Protein AF-A0A0C3BC60-F1 (afdb_monomer_lite)

Organism: Piloderma croceum (strain F 1598) (NCBI:txid765440)

pLDDT: mean 86.91, std 6.77, range [64.88, 97.19]

Foldseek 3Di:
DVVVVCVVVVVVVVVVVVCQAQCHDPDPVCNRSVVVDDPLEDRDPDDPPDDRPYHDDDPDD

Radius of gyration: 14.94 Å; chains: 1; bounding box: 37×14×40 Å

Structure (mmCIF, N/CA/C/O backbone):
data_AF-A0A0C3BC60-F1
#
_entry.id   AF-A0A0C3BC60-F1
#
loop_
_atom_site.group_PDB
_atom_site.id
_atom_site.type_symbol
_atom_site.label_atom_id
_atom_site.label_alt_id
_atom_site.label_comp_id
_atom_site.label_asym_id
_atom_site.label_entity_id
_atom_site.label_seq_id
_atom_site.pdbx_PDB_ins_code
_atom_site.Cartn_x
_atom_site.Cartn_y
_atom_site.Cartn_z
_atom_site.occupancy
_atom_site.B_iso_or_equiv
_atom_site.auth_seq_id
_atom_site.auth_comp_id
_atom_site.auth_asym_id
_atom_site.auth_atom_id
_atom_site.pdbx_PDB_model_num
ATOM 1 N N . TYR A 1 1 ? 15.612 1.670 -22.237 1.00 66.94 1 TYR A N 1
ATOM 2 C CA . TYR A 1 1 ? 15.452 1.64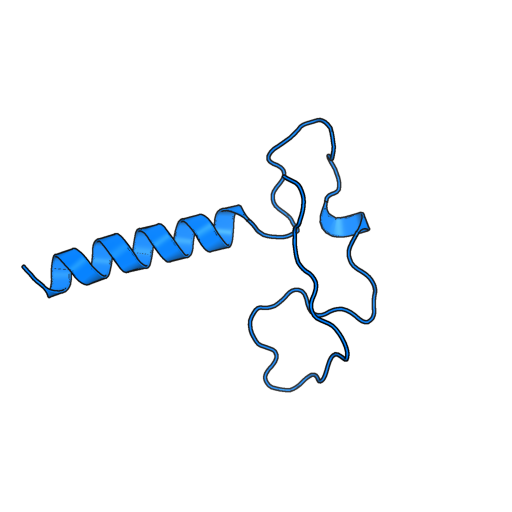4 -20.764 1.00 66.94 1 TYR A CA 1
ATOM 3 C C . TYR A 1 1 ? 14.046 1.971 -20.246 1.00 66.94 1 TYR A C 1
ATOM 5 O O . TYR A 1 1 ? 13.790 1.703 -19.080 1.00 66.94 1 TYR A O 1
ATOM 13 N N . ALA A 1 2 ? 13.110 2.470 -21.068 1.00 91.69 2 ALA A N 1
ATOM 14 C CA . ALA A 1 2 ? 11.763 2.844 -20.609 1.00 91.69 2 ALA A CA 1
ATOM 15 C C . ALA A 1 2 ? 10.971 1.697 -19.946 1.00 91.69 2 ALA A C 1
ATOM 17 O O . ALA A 1 2 ? 10.368 1.895 -18.898 1.00 91.69 2 ALA A O 1
ATOM 18 N N . VAL A 1 3 ? 11.027 0.483 -20.508 1.00 95.12 3 VAL A N 1
ATOM 19 C CA . VAL A 1 3 ? 10.312 -0.688 -19.964 1.00 95.12 3 VAL A CA 1
ATOM 20 C C . VAL A 1 3 ? 10.797 -1.044 -18.556 1.00 95.12 3 VAL A C 1
ATOM 22 O O . VAL A 1 3 ? 9.990 -1.231 -17.653 1.00 95.12 3 VAL A O 1
ATOM 25 N N . VAL A 1 4 ? 12.117 -1.076 -18.349 1.00 95.50 4 VAL A N 1
ATOM 26 C CA . VAL A 1 4 ? 12.717 -1.376 -17.039 1.00 95.50 4 VAL A CA 1
ATOM 27 C C . VAL A 1 4 ? 12.370 -0.289 -16.021 1.00 95.50 4 VAL A C 1
ATOM 29 O O . VAL A 1 4 ? 11.995 -0.608 -14.896 1.00 95.50 4 VAL A O 1
ATOM 32 N N . GLY A 1 5 ? 12.420 0.986 -16.423 1.00 95.94 5 GLY A N 1
ATOM 33 C CA . GLY A 1 5 ? 12.032 2.102 -15.556 1.00 95.94 5 GLY A CA 1
ATOM 34 C C . GLY A 1 5 ? 10.576 2.011 -15.092 1.00 95.94 5 GLY A C 1
ATOM 35 O O . GLY A 1 5 ? 10.298 2.141 -13.898 1.00 95.94 5 GLY A O 1
ATOM 36 N N . MET A 1 6 ? 9.650 1.717 -16.011 1.00 96.12 6 MET A N 1
ATOM 37 C CA . MET A 1 6 ? 8.235 1.526 -15.675 1.00 96.12 6 MET A CA 1
ATOM 38 C C . MET A 1 6 ? 8.015 0.311 -14.772 1.00 96.12 6 MET A C 1
ATOM 40 O O . MET A 1 6 ? 7.248 0.401 -13.817 1.00 96.12 6 MET A O 1
ATOM 44 N N . ALA A 1 7 ? 8.715 -0.799 -15.025 1.00 96.56 7 ALA A N 1
ATOM 45 C CA . ALA A 1 7 ? 8.589 -2.011 -14.221 1.00 96.56 7 ALA A CA 1
ATOM 46 C C . ALA A 1 7 ? 9.017 -1.786 -12.763 1.00 96.56 7 ALA A C 1
ATOM 48 O O . ALA A 1 7 ? 8.259 -2.101 -11.847 1.00 96.56 7 ALA A O 1
ATOM 49 N N . VAL A 1 8 ? 10.194 -1.194 -12.535 1.00 97.19 8 VAL A N 1
ATOM 50 C CA . VAL A 1 8 ? 10.705 -0.940 -11.175 1.00 97.19 8 VAL A CA 1
ATOM 51 C C . VAL A 1 8 ? 9.817 0.057 -10.434 1.00 97.19 8 VAL A C 1
ATOM 53 O O . VAL A 1 8 ? 9.489 -0.156 -9.265 1.00 97.19 8 VAL A O 1
ATOM 56 N N . THR A 1 9 ? 9.374 1.112 -11.121 1.00 96.62 9 THR A N 1
ATOM 57 C CA . THR A 1 9 ? 8.491 2.127 -10.529 1.00 96.62 9 THR A CA 1
ATOM 58 C C . THR A 1 9 ? 7.131 1.526 -10.169 1.00 96.62 9 THR A C 1
ATOM 60 O O . THR A 1 9 ? 6.666 1.689 -9.042 1.00 96.62 9 THR A O 1
ATOM 63 N N . GLY A 1 10 ? 6.517 0.773 -11.088 1.00 96.69 10 GLY A N 1
ATOM 64 C CA . GLY A 1 10 ? 5.223 0.125 -10.871 1.00 96.69 10 GLY A CA 1
ATOM 65 C C . GLY A 1 10 ? 5.266 -0.920 -9.758 1.00 96.69 10 GLY A C 1
ATOM 66 O O . GLY A 1 10 ? 4.379 -0.943 -8.905 1.00 96.69 10 GLY A O 1
ATOM 67 N N . ALA A 1 11 ? 6.322 -1.737 -9.711 1.00 96.50 11 ALA A N 1
ATOM 68 C CA . ALA A 1 11 ? 6.510 -2.722 -8.650 1.00 96.50 11 ALA A CA 1
ATOM 69 C C . ALA A 1 11 ? 6.691 -2.051 -7.282 1.00 96.50 11 ALA A C 1
ATOM 71 O O . ALA A 1 11 ? 6.033 -2.439 -6.317 1.00 96.50 11 ALA A O 1
ATOM 72 N N . SER A 1 12 ? 7.519 -1.005 -7.208 1.00 96.81 12 SER A N 1
ATOM 73 C CA . SER A 1 12 ? 7.740 -0.254 -5.966 1.00 96.81 12 SER A CA 1
ATOM 74 C C . SER A 1 12 ? 6.448 0.393 -5.466 1.00 96.81 12 SER A C 1
ATOM 76 O O . SER A 1 12 ? 6.100 0.255 -4.294 1.00 96.81 12 SER A O 1
ATOM 78 N N . TRP A 1 13 ? 5.689 1.032 -6.361 1.00 95.00 13 TRP A N 1
ATOM 79 C CA . TRP A 1 13 ? 4.383 1.606 -6.036 1.00 95.00 13 TRP A CA 1
ATOM 80 C C . TRP A 1 13 ? 3.400 0.548 -5.519 1.00 95.00 13 TRP A C 1
ATOM 82 O O . TRP A 1 13 ? 2.746 0.750 -4.494 1.00 95.00 13 TRP A O 1
ATOM 92 N N . TYR A 1 14 ? 3.326 -0.608 -6.184 1.00 93.44 14 TYR A N 1
ATOM 93 C CA . TYR A 1 14 ? 2.412 -1.677 -5.790 1.00 93.44 14 TYR A CA 1
ATOM 94 C C . TYR A 1 14 ? 2.745 -2.257 -4.407 1.00 93.44 14 TYR A C 1
ATOM 96 O O . TYR A 1 14 ? 1.838 -2.510 -3.609 1.00 93.44 14 TYR A O 1
ATOM 104 N N . LEU A 1 15 ? 4.036 -2.414 -4.094 1.00 94.12 15 LEU A N 1
ATOM 105 C CA . LEU A 1 15 ? 4.497 -2.858 -2.778 1.00 94.12 15 LEU A CA 1
ATOM 106 C C . LEU A 1 15 ? 4.180 -1.836 -1.684 1.00 94.12 15 LEU A C 1
ATOM 108 O O . LEU A 1 15 ? 3.667 -2.226 -0.637 1.00 94.12 15 LEU A O 1
ATOM 112 N N . LEU A 1 16 ? 4.410 -0.540 -1.931 1.00 90.75 16 LEU A N 1
ATOM 113 C CA . LEU A 1 16 ? 4.046 0.526 -0.988 1.00 90.75 16 LEU A CA 1
ATOM 114 C C . LEU A 1 16 ? 2.542 0.528 -0.695 1.00 90.75 16 LEU A C 1
ATOM 116 O O . LEU A 1 16 ? 2.130 0.598 0.462 1.00 90.75 16 LEU A O 1
ATOM 120 N N . ARG A 1 17 ? 1.714 0.360 -1.730 1.00 87.88 17 ARG A N 1
ATOM 121 C CA . ARG A 1 17 ? 0.263 0.219 -1.577 1.00 87.88 17 ARG A CA 1
ATOM 122 C C . ARG A 1 17 ? -0.109 -1.008 -0.740 1.00 87.88 17 ARG A C 1
ATOM 124 O O . ARG A 1 17 ? -1.017 -0.929 0.082 1.00 87.88 17 ARG A O 1
ATOM 131 N N . LEU A 1 18 ? 0.556 -2.146 -0.945 1.00 89.12 18 LEU A N 1
ATOM 132 C CA . LEU A 1 18 ? 0.258 -3.376 -0.202 1.00 89.12 18 LEU A CA 1
ATOM 133 C C . LEU A 1 18 ? 0.676 -3.259 1.270 1.00 89.12 18 LEU A C 1
ATOM 135 O O . LEU A 1 18 ? -0.058 -3.690 2.158 1.00 89.12 18 LEU A O 1
ATOM 139 N N . ALA A 1 19 ? 1.817 -2.619 1.522 1.00 89.06 19 ALA A N 1
ATOM 140 C CA . ALA A 1 19 ? 2.325 -2.318 2.853 1.00 89.06 19 ALA A CA 1
ATOM 141 C C . ALA A 1 19 ? 1.343 -1.481 3.690 1.00 89.06 19 ALA A C 1
ATOM 143 O O . ALA A 1 19 ? 1.295 -1.638 4.905 1.00 89.06 19 ALA A O 1
ATOM 14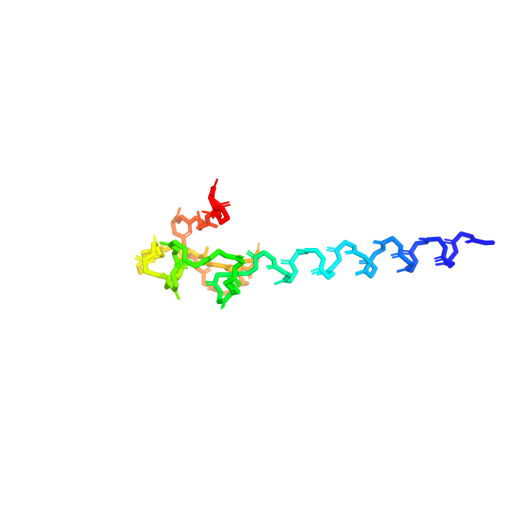4 N N . GLN A 1 20 ? 0.530 -0.627 3.071 1.00 86.38 20 GLN A N 1
ATOM 145 C CA . GLN A 1 20 ? -0.440 0.228 3.768 1.00 86.38 20 GLN A CA 1
ATOM 146 C C . GLN A 1 20 ? -1.819 -0.428 3.973 1.00 86.38 20 GLN A C 1
ATOM 148 O O . GLN A 1 20 ? -2.774 0.242 4.368 1.00 86.38 20 GLN A O 1
ATOM 153 N N . GLY A 1 21 ? -1.947 -1.734 3.720 1.00 86.81 21 GLY A N 1
ATOM 154 C CA . GLY A 1 21 ? -3.211 -2.453 3.863 1.00 86.81 21 GLY A CA 1
ATOM 155 C C . GLY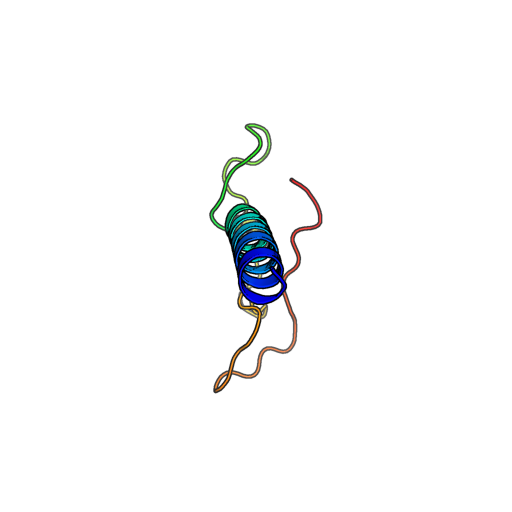 A 1 21 ? -3.791 -2.441 5.293 1.00 86.81 21 GLY A C 1
ATOM 156 O O . GLY A 1 21 ? -3.054 -2.322 6.277 1.00 86.81 21 GLY A O 1
ATOM 157 N N . PRO A 1 22 ? -5.117 -2.626 5.440 1.00 87.06 22 PRO A N 1
ATOM 158 C CA . PRO A 1 22 ? -5.805 -2.629 6.738 1.00 87.06 22 PRO A CA 1
ATOM 159 C C . PRO A 1 22 ? -5.363 -3.750 7.686 1.00 87.06 22 PRO A C 1
ATOM 161 O O . PRO A 1 22 ? -5.562 -3.643 8.890 1.00 87.06 22 PRO A O 1
ATOM 164 N N . THR A 1 23 ? -4.770 -4.823 7.163 1.00 86.38 23 THR A N 1
ATOM 165 C CA . THR A 1 23 ? -4.278 -5.969 7.942 1.00 86.38 23 THR A CA 1
ATOM 166 C C . THR A 1 23 ? -2.815 -5.827 8.359 1.00 86.38 23 THR A C 1
ATOM 168 O O . THR A 1 23 ? -2.327 -6.630 9.148 1.00 86.38 23 THR A O 1
ATOM 171 N N . VAL A 1 24 ? -2.096 -4.834 7.826 1.00 88.56 24 VAL A N 1
ATOM 172 C CA . VAL A 1 24 ? -0.667 -4.647 8.091 1.00 88.56 24 VAL A CA 1
ATOM 173 C C . VAL A 1 24 ? -0.483 -3.761 9.320 1.00 88.56 24 VAL A C 1
ATOM 175 O O . VAL A 1 24 ? -1.087 -2.690 9.441 1.00 88.56 24 VAL A O 1
ATOM 178 N N . VAL A 1 25 ? 0.366 -4.205 10.243 1.00 89.88 25 VAL A N 1
ATOM 179 C CA . VAL A 1 25 ? 0.668 -3.506 11.496 1.00 89.88 25 VAL A CA 1
ATOM 180 C C . VAL A 1 25 ? 2.090 -2.952 11.422 1.00 89.88 25 VAL A C 1
ATOM 182 O O . VAL A 1 25 ? 3.046 -3.718 11.384 1.00 89.88 25 VAL A O 1
ATOM 185 N N . TRP A 1 26 ? 2.222 -1.622 11.409 1.00 88.00 26 TRP A N 1
ATOM 186 C CA . TRP A 1 26 ? 3.518 -0.924 11.408 1.00 88.00 26 TRP A CA 1
ATOM 187 C C . TRP A 1 26 ? 3.941 -0.434 12.791 1.00 88.00 26 TRP A C 1
ATOM 189 O O . TRP A 1 26 ? 5.130 -0.284 13.061 1.00 88.00 26 TRP A O 1
ATOM 199 N N . THR A 1 27 ? 2.973 -0.195 13.676 1.00 85.69 27 THR A N 1
ATOM 200 C CA . THR A 1 27 ? 3.203 0.336 15.018 1.00 85.69 27 THR A CA 1
ATOM 201 C C . THR A 1 27 ? 2.648 -0.595 16.082 1.00 85.69 27 THR A C 1
ATOM 203 O O . THR A 1 27 ? 1.581 -1.189 15.928 1.00 85.69 27 THR A O 1
ATOM 206 N N . LYS A 1 28 ? 3.344 -0.674 17.218 1.00 84.56 28 LYS A N 1
ATOM 207 C CA . LYS A 1 28 ? 2.864 -1.403 18.397 1.00 84.56 28 LYS A CA 1
ATOM 208 C C . LYS A 1 28 ? 1.655 -0.720 19.052 1.00 84.56 28 LYS A C 1
ATOM 210 O O . LYS A 1 28 ? 0.879 -1.384 19.727 1.00 84.56 28 LYS A O 1
ATOM 215 N N . ASN A 1 29 ? 1.480 0.586 18.834 1.00 85.06 29 ASN A N 1
ATOM 216 C CA . ASN A 1 29 ? 0.422 1.382 19.466 1.00 85.06 29 ASN A CA 1
ATOM 217 C C . ASN A 1 29 ? -0.986 1.052 18.943 1.00 85.06 29 ASN A C 1
ATOM 219 O O . ASN A 1 29 ? -1.966 1.293 19.640 1.00 85.06 29 ASN A O 1
ATOM 223 N N . ASN A 1 30 ? -1.094 0.498 17.733 1.00 81.94 30 ASN A N 1
ATOM 224 C CA . ASN A 1 30 ? -2.352 0.071 17.136 1.00 81.94 30 ASN A CA 1
ATOM 225 C C . ASN A 1 30 ? -2.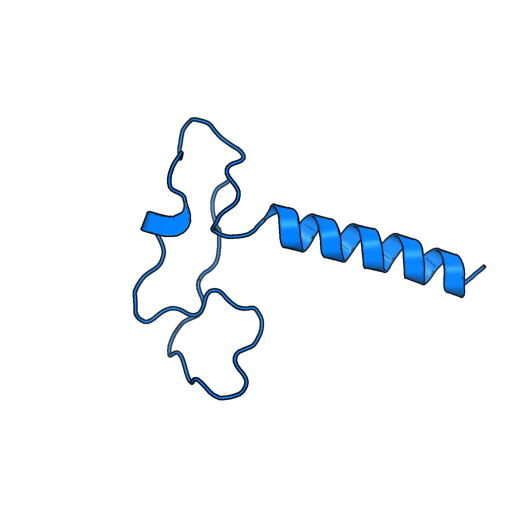198 -1.355 16.580 1.00 81.94 30 ASN A C 1
ATOM 227 O O . ASN A 1 30 ? -1.982 -1.529 15.379 1.00 81.94 30 ASN A O 1
ATOM 231 N N . PRO A 1 31 ? -2.292 -2.383 17.443 1.00 84.94 31 PRO A N 1
ATOM 232 C CA . PRO A 1 31 ? -2.096 -3.774 17.042 1.00 84.94 31 PRO A CA 1
ATOM 233 C C . PRO A 1 31 ? -3.262 -4.334 16.211 1.00 84.94 31 PRO A C 1
ATOM 235 O O . PRO A 1 31 ? -3.139 -5.423 15.659 1.00 84.94 31 PRO A O 1
ATOM 238 N N . THR A 1 32 ? -4.390 -3.616 16.125 1.00 87.69 32 THR A N 1
ATOM 239 C CA . THR A 1 32 ? -5.621 -4.077 15.453 1.00 87.69 32 THR A CA 1
ATOM 240 C C . THR A 1 32 ? -6.211 -3.000 14.527 1.00 87.69 32 THR A C 1
ATOM 242 O O . THR A 1 32 ? -7.330 -2.529 14.735 1.00 87.69 32 THR A O 1
ATOM 245 N N . PRO A 1 33 ? -5.479 -2.582 13.477 1.00 84.38 33 PRO A N 1
ATOM 246 C CA . PRO A 1 33 ? -5.883 -1.478 12.599 1.00 84.38 33 PRO A CA 1
ATOM 247 C C . PRO A 1 33 ? -7.251 -1.667 11.925 1.00 84.38 33 PRO A C 1
ATOM 249 O O . PRO A 1 33 ? -7.955 -0.688 11.665 1.00 84.38 33 PRO A O 1
ATOM 252 N N . TRP A 1 34 ? -7.668 -2.913 11.709 1.00 87.19 34 TRP A N 1
ATOM 253 C CA . TRP A 1 34 ? -8.968 -3.261 11.137 1.00 87.19 34 TRP A CA 1
ATOM 254 C C . TRP A 1 34 ? -10.172 -2.889 12.013 1.00 87.19 34 TRP A C 1
ATOM 256 O O . TRP A 1 34 ? -11.270 -2.762 11.485 1.00 87.19 34 TRP A O 1
ATOM 266 N N . ASN A 1 35 ? -9.994 -2.646 13.316 1.00 87.75 35 ASN A N 1
ATOM 267 C CA . ASN A 1 35 ? -11.094 -2.239 14.201 1.00 87.75 35 ASN A CA 1
ATOM 268 C C . ASN A 1 35 ? -11.649 -0.838 13.884 1.00 87.75 35 ASN A C 1
ATOM 270 O O . ASN A 1 35 ? -12.686 -0.453 14.414 1.00 87.75 35 ASN A O 1
ATOM 274 N N . THR A 1 36 ? -10.968 -0.068 13.032 1.00 85.88 36 THR A N 1
ATOM 275 C CA . THR A 1 36 ? -11.443 1.246 12.570 1.00 85.88 36 THR A CA 1
ATOM 276 C C . THR A 1 36 ? -12.398 1.163 11.380 1.00 85.88 36 THR A C 1
ATOM 278 O O . THR A 1 36 ? -13.035 2.159 11.051 1.00 85.88 36 THR A O 1
ATOM 281 N N . ILE A 1 37 ? -12.489 -0.002 10.736 1.00 87.81 37 ILE A N 1
ATOM 282 C CA . ILE A 1 37 ? -13.263 -0.212 9.514 1.00 87.81 37 ILE A CA 1
ATOM 283 C C . ILE A 1 37 ? -14.715 -0.451 9.900 1.00 87.81 37 ILE A C 1
ATOM 285 O O . ILE A 1 37 ? -15.016 -1.368 10.669 1.00 87.81 37 ILE A O 1
ATOM 289 N N . LYS A 1 38 ? -15.624 0.350 9.349 1.00 88.00 38 LYS A N 1
ATOM 290 C CA . LYS A 1 38 ? -17.055 0.150 9.579 1.00 88.00 38 LYS A CA 1
ATOM 291 C C . LYS A 1 38 ? -17.645 -0.856 8.586 1.00 88.00 38 LYS A C 1
ATOM 293 O O . LYS A 1 38 ? -17.135 -0.988 7.474 1.00 88.00 38 LYS A O 1
ATOM 298 N N . PRO A 1 39 ? -18.739 -1.554 8.944 1.00 85.25 39 PRO A N 1
ATOM 299 C CA . PRO A 1 39 ? -19.378 -2.521 8.048 1.00 85.25 39 PRO A CA 1
ATOM 300 C C . PRO A 1 39 ? -19.873 -1.934 6.714 1.00 85.25 39 PRO A C 1
ATOM 302 O O . PRO A 1 39 ? -20.010 -2.675 5.744 1.00 85.25 39 PRO A O 1
ATOM 305 N N . ASP A 1 40 ? -20.147 -0.627 6.658 1.00 86.31 40 ASP A N 1
ATOM 306 C CA . ASP A 1 40 ? -20.611 0.105 5.473 1.00 86.31 40 ASP A CA 1
ATOM 307 C C . ASP A 1 40 ? -19.472 0.662 4.594 1.00 86.31 40 ASP A C 1
ATOM 309 O O . ASP A 1 40 ? -19.734 1.286 3.562 1.00 86.31 40 ASP A O 1
ATOM 313 N N . GLU A 1 41 ? -18.210 0.431 4.969 1.00 89.06 41 GLU A N 1
ATOM 314 C CA . GLU A 1 41 ? -17.040 0.981 4.285 1.00 89.06 41 GLU A CA 1
ATOM 315 C C . GLU A 1 41 ? -16.323 -0.049 3.402 1.00 89.06 41 GLU A C 1
ATOM 317 O O . GLU A 1 41 ? -16.018 -1.176 3.801 1.00 89.06 41 GLU A O 1
ATOM 322 N N . ASN A 1 42 ? -15.974 0.373 2.186 1.00 87.75 42 ASN A N 1
ATOM 323 C CA . ASN A 1 42 ? -15.123 -0.409 1.304 1.00 87.75 42 ASN A CA 1
ATOM 324 C C . ASN A 1 42 ? -13.649 -0.241 1.680 1.00 87.75 42 ASN A C 1
ATOM 326 O O . ASN A 1 42 ? -13.129 0.870 1.733 1.00 87.75 42 ASN A O 1
ATOM 330 N N . THR A 1 43 ? -12.952 -1.358 1.846 1.00 86.94 43 THR A N 1
ATOM 331 C CA . THR A 1 43 ? -11.498 -1.400 2.071 1.00 86.94 43 THR A CA 1
ATOM 332 C C . THR A 1 43 ? -10.706 -1.629 0.784 1.00 86.94 43 THR A C 1
ATOM 334 O O . THR A 1 43 ? -9.480 -1.506 0.759 1.00 86.94 43 THR A O 1
ATOM 337 N N . LYS A 1 44 ? -11.390 -2.006 -0.300 1.00 85.12 44 LYS A N 1
ATOM 338 C CA . LYS A 1 44 ? -10.790 -2.281 -1.604 1.00 85.12 44 LYS A CA 1
ATOM 339 C C . LYS A 1 44 ? -10.734 -1.000 -2.421 1.00 85.12 44 LYS A C 1
ATOM 341 O O . LYS A 1 44 ? -11.694 -0.243 -2.468 1.00 85.12 44 LYS A O 1
ATOM 346 N N . LEU A 1 45 ? -9.652 -0.851 -3.181 1.00 80.94 45 LEU A N 1
ATOM 347 C CA . LEU A 1 45 ? -9.484 0.251 -4.132 1.00 80.94 45 LEU A CA 1
ATOM 348 C C . LEU A 1 45 ? -10.594 0.286 -5.197 1.00 80.94 45 LEU A C 1
ATOM 350 O O . LEU A 1 45 ? -10.953 1.349 -5.687 1.00 80.94 45 LEU A O 1
ATOM 354 N N . MET A 1 46 ? -11.148 -0.876 -5.551 1.00 82.25 46 MET A N 1
ATOM 355 C CA . MET A 1 46 ? -12.248 -0.978 -6.500 1.00 82.25 46 MET A CA 1
ATOM 356 C C . MET A 1 46 ? -13.170 -2.134 -6.116 1.00 82.25 46 MET A C 1
ATOM 358 O O . MET A 1 46 ? -12.716 -3.254 -5.869 1.00 82.25 46 MET A O 1
ATOM 362 N N . ALA A 1 47 ? -14.471 -1.859 -6.080 1.00 83.19 47 ALA A N 1
ATOM 363 C CA . ALA A 1 47 ? -15.515 -2.865 -5.963 1.00 83.19 47 ALA A CA 1
ATOM 364 C C . ALA A 1 47 ? -16.317 -2.874 -7.268 1.00 83.19 47 ALA A C 1
ATOM 366 O O . ALA A 1 47 ? -16.934 -1.878 -7.627 1.00 83.19 47 ALA A O 1
ATOM 367 N N . VAL A 1 48 ? -16.262 -3.987 -8.004 1.00 81.56 48 VAL A N 1
ATOM 368 C CA . VAL A 1 48 ? -16.895 -4.096 -9.332 1.00 81.56 48 VAL A CA 1
ATOM 369 C C . VAL A 1 48 ? -18.402 -4.339 -9.213 1.00 81.56 48 VAL A C 1
ATOM 371 O O . VAL A 1 48 ? -19.183 -3.737 -9.936 1.00 81.56 48 VAL A O 1
ATOM 374 N N . ASN A 1 49 ? -18.810 -5.188 -8.266 1.00 83.62 49 ASN A N 1
ATOM 375 C CA . ASN A 1 49 ? -20.207 -5.615 -8.121 1.00 83.62 49 ASN A CA 1
ATOM 376 C C . ASN A 1 49 ? -20.900 -5.052 -6.870 1.00 83.62 49 ASN A C 1
ATOM 378 O O . ASN A 1 49 ? -22.124 -5.010 -6.816 1.00 83.62 49 ASN A O 1
ATOM 382 N N . GLN A 1 50 ? -20.140 -4.639 -5.853 1.00 82.75 50 GLN A N 1
ATOM 383 C CA . GLN A 1 50 ? -20.683 -4.162 -4.579 1.00 82.75 50 GLN A CA 1
ATOM 384 C C . GLN A 1 50 ? -20.625 -2.638 -4.523 1.00 82.75 50 GLN A C 1
ATOM 386 O O . GLN A 1 50 ? -19.558 -2.051 -4.700 1.00 82.75 50 GLN A O 1
ATOM 391 N N . LYS A 1 51 ? -21.772 -2.004 -4.268 1.00 80.62 51 LYS A N 1
ATOM 392 C CA . LYS A 1 51 ? -21.852 -0.567 -4.007 1.00 80.62 51 LYS A CA 1
ATOM 393 C C . LYS A 1 51 ? -21.729 -0.347 -2.506 1.00 80.62 51 LYS A C 1
ATOM 395 O O . LYS A 1 51 ? -22.596 -0.774 -1.754 1.00 80.62 51 LYS A O 1
ATOM 400 N N . PHE A 1 52 ? -20.646 0.297 -2.103 1.00 84.31 52 PHE A N 1
ATOM 401 C CA . PHE A 1 52 ? -20.460 0.791 -0.745 1.00 84.31 52 PHE A CA 1
ATOM 402 C C . PHE A 1 52 ? -20.699 2.297 -0.753 1.00 84.31 52 PHE A C 1
ATOM 404 O O . PHE A 1 52 ? -20.308 2.974 -1.704 1.00 84.31 52 PHE A O 1
ATOM 411 N N . GLU A 1 53 ? -21.334 2.821 0.290 1.00 83.88 53 GLU A N 1
ATOM 412 C CA . GLU A 1 53 ? -21.585 4.263 0.405 1.00 83.88 53 GLU A CA 1
ATOM 413 C C . GLU A 1 53 ? -20.305 5.038 0.731 1.00 83.88 53 GLU A C 1
ATOM 415 O O . GLU A 1 53 ? -20.192 6.221 0.413 1.00 83.88 53 GLU A O 1
ATOM 420 N N . LYS A 1 54 ? -19.335 4.373 1.369 1.00 86.12 54 LYS A N 1
ATOM 421 C CA . LYS A 1 54 ? -18.116 4.992 1.892 1.00 86.12 5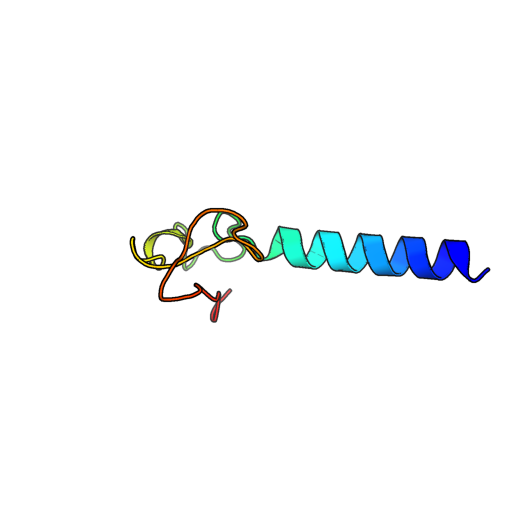4 LYS A CA 1
ATOM 422 C C . LYS A 1 54 ? -16.884 4.163 1.554 1.00 86.12 54 LYS A C 1
ATOM 424 O O . LYS A 1 54 ? -16.952 2.944 1.390 1.00 86.12 54 LYS A O 1
ATOM 429 N N . SER A 1 55 ? -15.742 4.839 1.470 1.00 86.75 55 SER A N 1
ATOM 430 C CA . SER A 1 55 ? -14.426 4.215 1.333 1.00 86.75 55 SER A CA 1
ATOM 431 C C . SER A 1 55 ? -13.645 4.427 2.618 1.00 86.75 55 SER A C 1
ATOM 433 O O . SER A 1 55 ? -13.555 5.552 3.106 1.00 86.75 55 SER A O 1
ATOM 435 N N . TRP A 1 56 ? -13.050 3.359 3.132 1.00 88.06 56 TRP A N 1
ATOM 436 C CA . TRP A 1 56 ? -12.137 3.438 4.260 1.00 88.06 56 TRP A CA 1
ATOM 437 C C . TRP A 1 56 ? -10.771 3.964 3.797 1.00 88.06 56 TRP A C 1
ATOM 439 O O . TRP A 1 56 ? -10.272 3.574 2.738 1.00 88.06 56 TRP A O 1
ATOM 449 N N . SER A 1 57 ? -10.165 4.839 4.599 1.00 84.44 57 SER A N 1
ATOM 450 C CA . SER A 1 57 ? -8.811 5.367 4.409 1.00 84.44 57 SER A CA 1
ATOM 451 C C . SER A 1 57 ? -8.019 5.219 5.703 1.00 84.44 57 SER A C 1
ATOM 453 O O . SER A 1 57 ? -8.550 5.416 6.798 1.00 84.44 57 SER A O 1
ATOM 455 N N . ARG A 1 58 ? -6.733 4.879 5.584 1.00 79.56 58 ARG A N 1
ATOM 456 C CA . ARG A 1 58 ? -5.833 4.767 6.731 1.00 79.56 58 ARG A CA 1
ATOM 457 C C . ARG A 1 58 ? -5.149 6.106 6.999 1.00 79.56 58 ARG A C 1
ATOM 459 O O . ARG A 1 58 ? -4.087 6.376 6.451 1.00 79.56 58 ARG A O 1
ATOM 466 N N . ASP A 1 59 ? -5.720 6.905 7.894 1.00 75.31 59 ASP A N 1
ATOM 467 C CA . ASP A 1 59 ? -5.176 8.235 8.220 1.00 75.31 59 ASP A CA 1
ATOM 468 C C . AS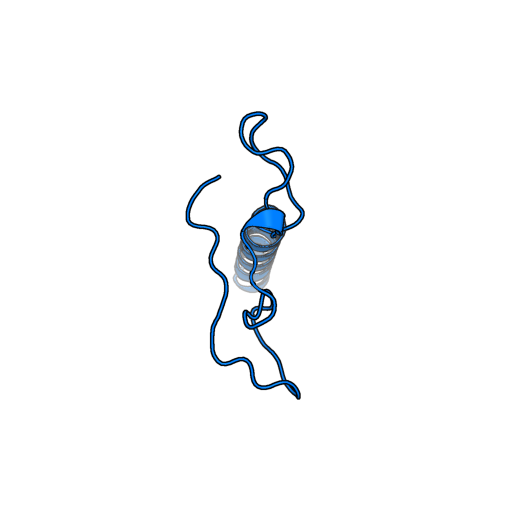P A 1 59 ? -3.984 8.195 9.196 1.00 75.31 59 ASP A C 1
ATOM 470 O O . ASP A 1 59 ? -3.260 9.180 9.341 1.00 75.31 59 ASP A O 1
ATOM 474 N N . ARG A 1 60 ? -3.778 7.076 9.910 1.00 67.81 60 ARG A N 1
ATOM 475 C CA . ARG A 1 60 ? -2.722 6.925 10.930 1.00 67.81 60 ARG A CA 1
ATOM 476 C C . ARG A 1 60 ? -2.012 5.575 10.794 1.00 67.81 60 ARG A C 1
ATOM 478 O O . ARG A 1 60 ? -2.668 4.536 10.655 1.00 67.81 60 ARG A O 1
ATOM 485 N N . LEU A 1 61 ? -0.677 5.593 10.823 1.00 64.88 61 LEU A N 1
ATOM 486 C CA . LEU A 1 61 ? 0.174 4.398 10.753 1.00 64.88 61 LEU A CA 1
ATOM 487 C C . LEU A 1 61 ? 0.489 3.830 12.130 1.00 64.88 61 LEU A C 1
ATOM 489 O O . LEU A 1 61 ? 0.858 4.609 13.036 1.00 64.88 61 LEU A O 1
#

Secondary structure (DSSP, 8-state):
-HHHHHHHHHHHHHHHHHHTSTT----TT-S-GGGG--TTEE-SS--SS---SEE------

Sequence (61 aa):
YAVVGMAVTGASWYLLRLAQGPTVVWTKNNPTPWNTIKPDENTKLMAVNQKFEKSWSRDRL

InterPro domains:
  IPR010530 NADH-ubiquinone reductase complex 1 MLRQ subunit [PF06522] (1-42)
  IPR010530 NADH-ubiquinone reductase complex 1 MLRQ subunit [PTHR14256] (2-59)